Protein AF-A0A354WA05-F1 (afdb_monomer)

Structure (mmCIF, N/CA/C/O backbone):
data_AF-A0A354WA05-F1
#
_entry.id   AF-A0A354WA05-F1
#
loop_
_atom_site.group_PDB
_atom_site.id
_atom_site.type_symbol
_atom_site.label_atom_id
_atom_site.label_alt_id
_atom_site.label_comp_id
_atom_site.label_asym_id
_atom_site.label_entity_id
_atom_site.label_seq_id
_atom_site.pdbx_PDB_ins_code
_atom_site.Cartn_x
_atom_site.Cartn_y
_atom_site.Cartn_z
_atom_site.occupancy
_atom_site.B_iso_or_equiv
_atom_site.auth_seq_id
_atom_site.auth_comp_id
_atom_site.auth_asym_id
_atom_site.auth_atom_id
_atom_site.pdbx_PDB_model_num
ATOM 1 N N . MET A 1 1 ? -5.223 -1.784 -25.830 1.00 45.81 1 MET A N 1
ATOM 2 C CA . MET A 1 1 ? -5.588 -2.827 -24.853 1.00 45.81 1 MET A CA 1
ATOM 3 C C . MET A 1 1 ? -5.543 -2.154 -23.501 1.00 45.81 1 MET A C 1
ATOM 5 O O . MET A 1 1 ? -4.471 -1.699 -23.130 1.00 45.81 1 MET A O 1
ATOM 9 N N . GLU A 1 2 ? -6.689 -1.967 -22.850 1.00 51.62 2 GLU A N 1
ATOM 10 C CA . GLU A 1 2 ? -6.731 -1.411 -21.494 1.00 51.62 2 GLU A CA 1
ATOM 11 C C . GLU A 1 2 ? -5.985 -2.373 -20.568 1.00 51.62 2 GLU A C 1
ATOM 13 O O . GLU A 1 2 ? -6.400 -3.514 -20.371 1.00 51.62 2 GLU A O 1
ATOM 18 N N . THR A 1 3 ? -4.832 -1.952 -20.055 1.00 55.59 3 THR A N 1
ATOM 19 C CA . THR A 1 3 ? -4.166 -2.643 -18.954 1.00 55.59 3 THR A CA 1
ATOM 20 C C . THR A 1 3 ? -5.030 -2.439 -17.722 1.00 55.59 3 THR A C 1
ATOM 22 O O . THR A 1 3 ? -4.910 -1.428 -17.035 1.00 55.59 3 THR A O 1
ATOM 25 N N . MET A 1 4 ? -5.951 -3.370 -17.484 1.00 62.75 4 MET A N 1
ATOM 26 C CA . MET A 1 4 ? -6.675 -3.459 -16.224 1.00 62.75 4 MET A CA 1
ATOM 27 C C . MET A 1 4 ? -5.616 -3.585 -15.126 1.00 62.75 4 MET A C 1
ATOM 29 O O . MET A 1 4 ? -4.856 -4.552 -15.097 1.00 62.75 4 MET A O 1
ATOM 33 N N . LEU A 1 5 ? -5.488 -2.550 -14.294 1.00 69.69 5 LEU A N 1
ATOM 34 C CA . LEU A 1 5 ? -4.365 -2.419 -13.363 1.00 69.69 5 LEU A CA 1
ATOM 35 C C . LEU A 1 5 ? -4.407 -3.460 -12.229 1.00 69.69 5 LEU A C 1
ATOM 37 O O . LEU A 1 5 ? -3.446 -3.538 -11.477 1.00 69.69 5 LEU A O 1
ATOM 41 N N . ASN A 1 6 ? -5.476 -4.266 -12.125 1.00 78.38 6 ASN A N 1
ATOM 42 C CA . ASN A 1 6 ? -5.671 -5.357 -11.159 1.00 78.38 6 ASN A CA 1
ATOM 43 C C . ASN A 1 6 ? -5.120 -5.036 -9.762 1.00 78.38 6 ASN A C 1
ATOM 45 O O . ASN A 1 6 ? -4.439 -5.848 -9.143 1.00 78.38 6 ASN A O 1
ATOM 49 N N . ILE A 1 7 ? -5.383 -3.812 -9.305 1.00 84.62 7 ILE A N 1
ATOM 50 C CA . ILE A 1 7 ? -5.054 -3.369 -7.959 1.00 84.62 7 ILE A CA 1
ATOM 51 C C . ILE A 1 7 ? -6.210 -3.814 -7.072 1.00 84.62 7 ILE A C 1
ATOM 53 O O . ILE A 1 7 ? -7.359 -3.451 -7.329 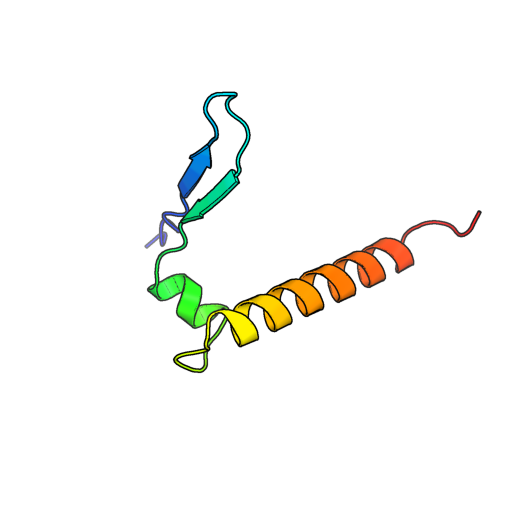1.00 84.62 7 ILE A O 1
ATOM 57 N N . GLU A 1 8 ? -5.905 -4.598 -6.046 1.00 88.00 8 GLU A N 1
ATOM 58 C CA . GLU A 1 8 ? -6.899 -5.096 -5.095 1.00 88.00 8 GLU A CA 1
ATOM 59 C C . GLU A 1 8 ? -6.644 -4.507 -3.711 1.00 88.00 8 GLU A C 1
ATOM 61 O O . GLU A 1 8 ? -5.501 -4.263 -3.330 1.00 88.00 8 GLU A O 1
ATOM 66 N N . TYR A 1 9 ? -7.707 -4.284 -2.943 1.00 88.75 9 TYR A N 1
ATOM 67 C CA . TYR A 1 9 ? -7.609 -3.809 -1.566 1.00 88.75 9 TYR A CA 1
ATOM 68 C C . TYR A 1 9 ? -7.955 -4.945 -0.615 1.00 88.75 9 TYR A C 1
ATOM 70 O O . TYR A 1 9 ? -9.001 -5.580 -0.745 1.00 88.75 9 TYR A O 1
ATOM 78 N N . LEU A 1 10 ? -7.081 -5.182 0.358 1.00 91.62 10 LEU A N 1
ATOM 79 C CA . LEU A 1 10 ? -7.381 -6.050 1.486 1.00 91.62 10 LEU A CA 1
ATOM 80 C C . LEU A 1 10 ? -8.106 -5.218 2.535 1.00 91.62 10 LEU A C 1
ATOM 82 O O . 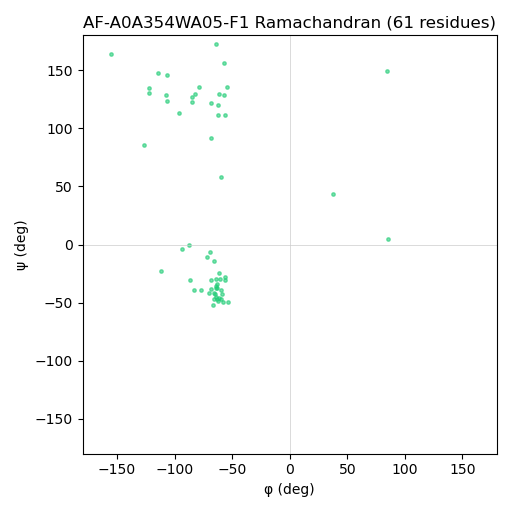LEU A 1 10 ? -7.618 -4.162 2.942 1.00 91.62 10 LEU A O 1
ATOM 86 N N . THR A 1 11 ? -9.266 -5.695 2.967 1.00 93.75 11 THR A N 1
ATOM 87 C CA . THR A 1 11 ? -10.085 -5.041 3.987 1.00 93.75 11 THR A CA 1
ATOM 88 C C . THR A 1 11 ? -10.010 -5.791 5.311 1.00 93.75 11 THR A C 1
ATOM 90 O O . THR A 1 11 ? -9.928 -7.021 5.334 1.00 93.75 11 THR A O 1
ATOM 93 N N . SER A 1 12 ? -10.071 -5.056 6.419 1.00 91.06 12 SER A N 1
ATOM 94 C CA . SER A 1 12 ? -10.269 -5.609 7.755 1.00 91.06 12 SER A CA 1
ATOM 95 C C . SER A 1 12 ? -11.643 -6.281 7.869 1.00 91.06 12 SER A C 1
ATOM 97 O O . SER A 1 12 ? -12.496 -6.172 6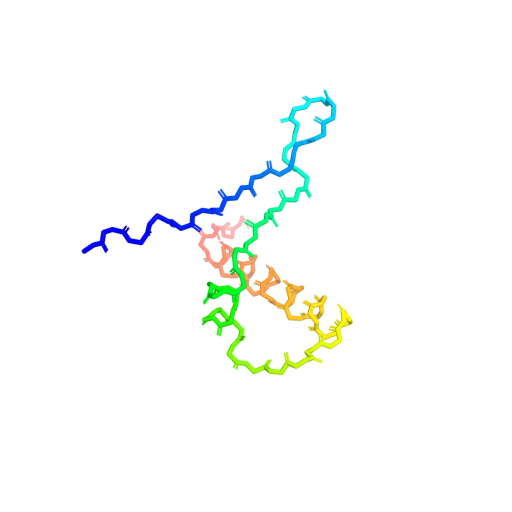.984 1.00 91.06 12 SER A O 1
ATOM 99 N N . GLN A 1 13 ? -11.879 -6.963 8.991 1.00 92.06 13 GLN A N 1
ATOM 100 C CA . GLN A 1 13 ? -13.193 -7.538 9.303 1.00 92.06 13 GLN A CA 1
ATOM 101 C C . GLN A 1 13 ? -14.288 -6.466 9.426 1.00 92.06 13 GLN A C 1
ATOM 103 O O . GLN A 1 13 ? -15.455 -6.760 9.177 1.00 92.06 13 GLN A O 1
ATOM 108 N N . ASP A 1 14 ? -13.897 -5.229 9.735 1.00 93.12 14 ASP A N 1
ATOM 109 C CA . ASP A 1 14 ? -14.782 -4.070 9.856 1.00 93.12 14 ASP A CA 1
ATOM 110 C C . ASP A 1 14 ? -15.012 -3.355 8.509 1.00 93.12 14 ASP A C 1
ATOM 112 O O . ASP A 1 14 ? -15.754 -2.377 8.434 1.00 93.12 14 ASP A O 1
ATOM 116 N N . GLY A 1 15 ? -14.398 -3.849 7.425 1.00 88.31 15 GLY A N 1
ATOM 117 C CA . GLY A 1 15 ? -14.534 -3.304 6.072 1.00 88.31 15 GLY A CA 1
ATOM 118 C C . GLY A 1 15 ? -13.586 -2.147 5.747 1.00 88.31 15 GLY A C 1
ATOM 119 O O . GLY A 1 15 ? -13.665 -1.590 4.653 1.00 88.31 15 GLY A O 1
ATOM 120 N N . GLU A 1 16 ? -12.671 -1.793 6.650 1.00 91.56 16 GLU A N 1
ATOM 121 C CA . GLU A 1 16 ? -11.673 -0.746 6.407 1.00 91.56 16 GLU A CA 1
ATOM 122 C C . GLU A 1 16 ? -10.524 -1.280 5.548 1.00 91.56 16 GLU A C 1
ATOM 124 O O . GLU A 1 16 ? -10.019 -2.373 5.789 1.00 91.56 16 GLU A O 1
ATOM 129 N N . ALA A 1 17 ? -10.085 -0.527 4.539 1.00 89.56 17 ALA A N 1
ATOM 130 C CA . ALA A 1 17 ? -8.943 -0.926 3.719 1.00 89.56 17 ALA A CA 1
ATOM 131 C C . ALA A 1 17 ? -7.646 -0.876 4.546 1.00 89.56 17 ALA A C 1
ATOM 133 O O . ALA A 1 17 ? -7.281 0.177 5.061 1.00 89.56 17 ALA A O 1
ATOM 134 N N . ILE A 1 18 ? -6.945 -2.007 4.644 1.00 93.06 18 ILE A N 1
ATOM 135 C CA . ILE A 1 18 ? -5.722 -2.156 5.454 1.00 93.06 18 ILE A CA 1
ATOM 136 C C . ILE A 1 18 ? -4.462 -2.365 4.617 1.00 93.06 18 ILE A C 1
ATOM 138 O O . ILE A 1 18 ? -3.362 -2.096 5.088 1.00 93.06 18 ILE A O 1
ATOM 142 N N . ALA A 1 19 ? -4.601 -2.853 3.385 1.00 88.50 19 ALA A N 1
ATOM 143 C CA . ALA A 1 19 ? -3.476 -3.035 2.479 1.00 88.50 19 ALA A CA 1
ATOM 144 C C . ALA A 1 19 ? -3.934 -3.008 1.020 1.00 88.50 19 ALA A C 1
ATOM 146 O O . ALA A 1 19 ? -5.117 -3.166 0.715 1.00 88.50 19 ALA A O 1
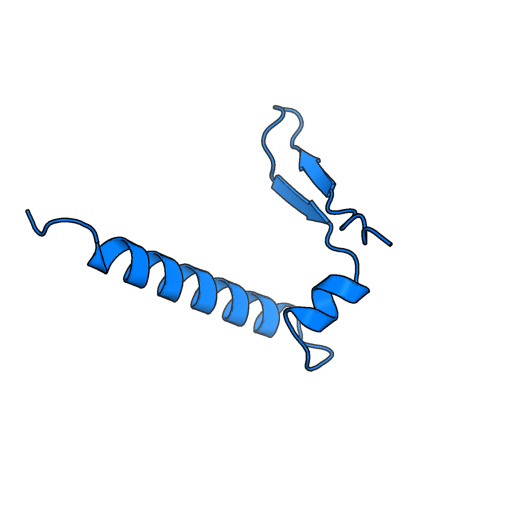ATOM 147 N N . VAL A 1 20 ? -2.971 -2.833 0.118 1.00 88.00 20 VAL A N 1
ATOM 148 C CA . VAL A 1 20 ? -3.173 -2.879 -1.328 1.00 88.00 20 VAL A CA 1
ATOM 149 C C . VAL A 1 20 ? -2.273 -3.952 -1.936 1.00 88.00 20 VAL A C 1
ATOM 151 O O . VAL A 1 20 ? -1.094 -4.054 -1.606 1.00 88.00 20 VAL A O 1
ATOM 154 N N . VAL A 1 21 ? -2.835 -4.763 -2.824 1.00 88.62 21 VAL A N 1
ATOM 155 C CA . VAL A 1 21 ? -2.110 -5.739 -3.632 1.00 88.62 21 VAL A CA 1
ATOM 156 C C . VAL A 1 21 ? -1.830 -5.092 -4.978 1.00 88.62 21 VAL A C 1
ATOM 158 O O . VAL A 1 21 ? -2.747 -4.805 -5.748 1.00 88.62 21 VAL A O 1
ATOM 161 N N . ILE A 1 22 ? -0.551 -4.842 -5.251 1.00 85.38 22 ILE A N 1
ATOM 162 C CA . ILE A 1 22 ? -0.088 -4.252 -6.507 1.00 85.38 22 ILE A CA 1
ATOM 163 C C . ILE A 1 22 ? 0.579 -5.357 -7.333 1.00 85.38 22 ILE A C 1
ATOM 165 O O . ILE A 1 22 ? 1.533 -5.979 -6.858 1.00 85.38 22 ILE A O 1
ATOM 169 N N . PRO A 1 23 ? 0.131 -5.610 -8.577 1.00 86.00 23 PRO A N 1
ATOM 170 C CA . PRO A 1 23 ? 0.813 -6.537 -9.469 1.00 86.00 23 PRO A CA 1
ATOM 171 C C . PRO A 1 23 ? 2.292 -6.180 -9.640 1.00 86.00 23 PRO A C 1
ATOM 173 O O . PRO A 1 23 ? 2.635 -5.026 -9.898 1.00 86.00 23 PRO A O 1
ATOM 176 N N . ILE A 1 24 ? 3.173 -7.183 -9.589 1.00 80.12 24 ILE A N 1
ATOM 177 C CA . ILE A 1 24 ? 4.634 -6.981 -9.620 1.00 80.12 24 ILE A CA 1
ATOM 178 C C . ILE A 1 24 ? 5.112 -6.184 -10.849 1.00 80.12 24 ILE A C 1
ATOM 180 O O . ILE A 1 24 ? 6.086 -5.443 -10.778 1.00 80.12 24 ILE A O 1
ATOM 184 N N . ALA A 1 25 ? 4.410 -6.299 -11.981 1.00 81.31 25 ALA A N 1
ATOM 185 C CA . ALA A 1 25 ? 4.719 -5.557 -13.202 1.00 81.31 25 ALA A CA 1
ATOM 186 C C . ALA A 1 25 ? 4.454 -4.046 -13.078 1.00 81.31 25 ALA A C 1
ATOM 188 O O . ALA A 1 25 ? 5.130 -3.263 -13.739 1.00 81.31 25 ALA A O 1
ATOM 189 N N . LEU A 1 26 ? 3.481 -3.642 -12.255 1.00 78.69 26 LEU A N 1
ATOM 190 C CA . LEU A 1 26 ? 3.210 -2.238 -11.931 1.00 78.69 26 LEU A CA 1
ATOM 191 C C . LEU A 1 26 ? 4.124 -1.755 -10.809 1.00 78.69 26 LEU A C 1
ATOM 193 O O . LEU A 1 26 ? 4.657 -0.654 -10.888 1.00 78.69 26 LEU A O 1
ATOM 197 N N . TRP A 1 27 ? 4.367 -2.607 -9.813 1.00 78.06 27 TRP A N 1
ATOM 198 C CA . TRP A 1 27 ? 5.312 -2.330 -8.735 1.00 78.06 27 TRP A CA 1
ATOM 199 C C . TRP A 1 27 ? 6.699 -1.948 -9.268 1.00 78.06 27 TRP A C 1
ATOM 201 O O . TRP A 1 27 ? 7.221 -0.889 -8.941 1.00 78.06 27 TRP A O 1
ATOM 211 N N . ARG A 1 28 ? 7.231 -2.746 -10.201 1.00 75.25 28 ARG A N 1
ATOM 212 C CA . ARG A 1 28 ? 8.516 -2.496 -10.876 1.00 75.25 28 ARG A CA 1
ATOM 213 C C . ARG A 1 28 ? 8.537 -1.255 -11.773 1.00 75.25 28 ARG A C 1
ATOM 215 O O . ARG A 1 28 ? 9.602 -0.852 -12.207 1.00 75.25 28 ARG A O 1
ATOM 222 N N . GLN A 1 29 ? 7.390 -0.671 -12.116 1.00 75.81 29 GLN A N 1
ATOM 223 C CA . GLN A 1 29 ? 7.351 0.611 -12.836 1.00 75.81 29 GLN A CA 1
ATOM 224 C C . GLN A 1 29 ? 7.400 1.800 -11.874 1.00 75.81 29 GLN A C 1
ATOM 226 O O . GLN A 1 29 ? 7.909 2.854 -12.241 1.00 75.81 29 GLN A O 1
ATOM 231 N N . LEU A 1 30 ? 6.862 1.632 -10.663 1.00 68.88 30 LEU A N 1
ATOM 232 C CA . LEU A 1 30 ? 6.895 2.645 -9.607 1.00 68.88 30 LEU A CA 1
ATOM 233 C C . LEU A 1 30 ? 8.268 2.701 -8.932 1.00 68.88 30 LEU A C 1
ATOM 235 O O . LEU A 1 30 ? 8.762 3.784 -8.640 1.00 68.88 30 LEU A O 1
ATOM 239 N N . LEU A 1 31 ? 8.876 1.533 -8.723 1.00 69.75 31 LEU A N 1
ATOM 240 C CA . LEU A 1 31 ? 10.190 1.358 -8.115 1.00 69.75 31 LEU A CA 1
ATOM 241 C C . LEU A 1 31 ? 11.044 0.512 -9.075 1.00 69.75 31 LEU A C 1
ATOM 243 O O . LEU A 1 31 ? 11.019 -0.718 -8.999 1.00 69.75 31 LEU A O 1
ATOM 247 N N . PRO A 1 32 ? 11.703 1.155 -10.059 1.00 62.78 32 PRO A N 1
ATOM 248 C CA . PRO A 1 32 ? 12.393 0.465 -11.148 1.00 62.78 32 PRO A CA 1
ATOM 249 C C . PRO A 1 32 ? 13.680 -0.260 -10.747 1.00 62.78 32 PRO A C 1
ATOM 251 O O . PRO A 1 32 ? 14.161 -1.068 -11.541 1.00 62.78 32 PRO A O 1
ATOM 254 N N . ASP A 1 33 ? 14.196 -0.038 -9.537 1.00 62.22 33 ASP A N 1
ATOM 255 C CA . ASP A 1 33 ? 15.449 -0.624 -9.072 1.00 62.22 33 ASP A CA 1
ATOM 256 C C . ASP A 1 33 ? 15.284 -1.456 -7.789 1.00 62.22 33 ASP A C 1
ATOM 258 O O . ASP A 1 33 ? 14.748 -0.992 -6.786 1.00 62.22 33 ASP A O 1
ATOM 262 N N . GLU A 1 34 ? 15.846 -2.666 -7.888 1.00 58.38 34 GLU A N 1
ATOM 263 C CA . GLU A 1 34 ? 16.388 -3.539 -6.838 1.00 58.38 34 GLU A CA 1
ATOM 264 C C . GLU A 1 34 ? 15.453 -4.468 -6.045 1.00 58.38 34 GLU A C 1
ATOM 266 O O . GLU A 1 34 ? 14.275 -4.225 -5.785 1.00 58.38 34 GLU A O 1
ATOM 271 N N . GLU A 1 35 ? 16.052 -5.591 -5.638 1.00 58.00 35 GLU A N 1
ATOM 272 C CA . GLU A 1 35 ? 15.679 -6.403 -4.479 1.00 58.00 35 GLU A CA 1
ATOM 273 C C . GLU A 1 35 ? 15.780 -5.555 -3.196 1.00 58.00 35 GLU A C 1
ATOM 275 O O . GLU A 1 35 ? 16.549 -5.870 -2.292 1.00 58.00 35 GLU A O 1
ATOM 280 N N . S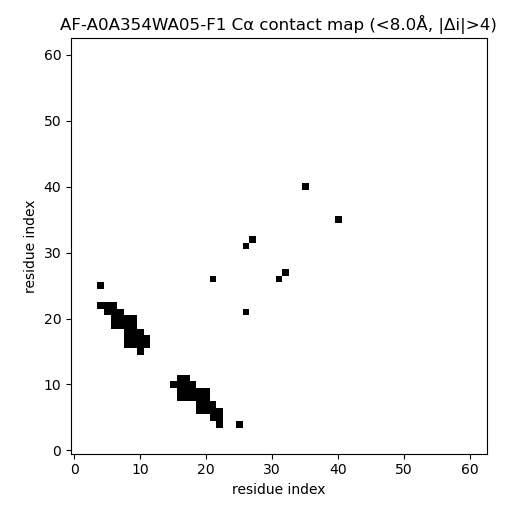ER A 1 36 ? 15.049 -4.441 -3.127 1.00 58.28 36 SER A N 1
ATOM 281 C CA . SER A 1 36 ? 15.080 -3.553 -1.974 1.00 58.28 36 SER A CA 1
ATOM 282 C C . SER A 1 36 ? 14.599 -4.334 -0.761 1.00 58.28 36 SER A C 1
ATOM 284 O O . SER A 1 36 ? 13.553 -4.999 -0.787 1.00 58.28 36 SER A O 1
ATOM 286 N N . SER A 1 37 ? 15.384 -4.275 0.305 1.00 68.19 37 SER A N 1
ATOM 287 C CA . SER A 1 37 ? 14.982 -4.836 1.585 1.00 68.19 37 SER A CA 1
ATOM 288 C C . SER A 1 37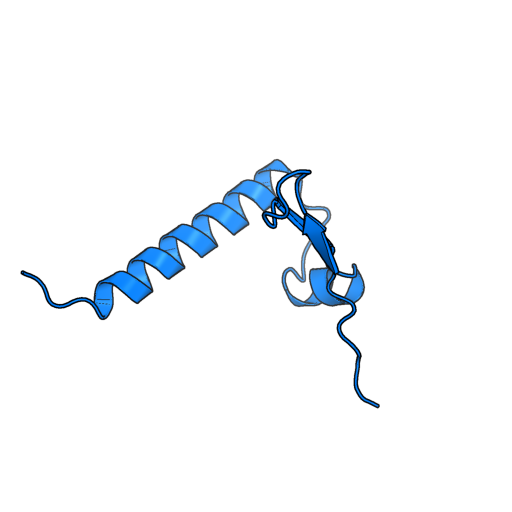 ? 13.662 -4.201 2.044 1.00 68.19 37 SER A C 1
ATOM 290 O O . SER A 1 37 ? 13.304 -3.089 1.651 1.00 68.19 37 SER A O 1
ATOM 292 N N . LEU A 1 38 ? 12.911 -4.903 2.899 1.00 67.19 38 LEU A N 1
ATOM 293 C CA . LEU A 1 38 ? 11.674 -4.355 3.471 1.00 67.19 38 LEU A CA 1
ATOM 294 C C . LEU A 1 38 ? 11.929 -3.019 4.202 1.00 67.19 38 LEU A C 1
ATOM 296 O O . LEU A 1 38 ? 11.037 -2.179 4.268 1.00 67.19 38 LEU A O 1
ATOM 300 N N . GLU A 1 39 ? 13.144 -2.837 4.721 1.00 73.19 39 GLU A N 1
ATOM 301 C CA . GLU A 1 39 ? 13.620 -1.619 5.380 1.00 73.19 39 GLU A CA 1
ATOM 302 C C . GLU A 1 39 ? 13.734 -0.446 4.399 1.00 73.19 39 GLU A C 1
ATOM 304 O O . GLU A 1 39 ? 13.103 0.584 4.613 1.00 73.19 39 GLU A O 1
ATOM 309 N N . GLU A 1 40 ? 14.427 -0.632 3.273 1.00 70.12 40 GLU A N 1
ATOM 310 C CA . GLU A 1 40 ? 14.55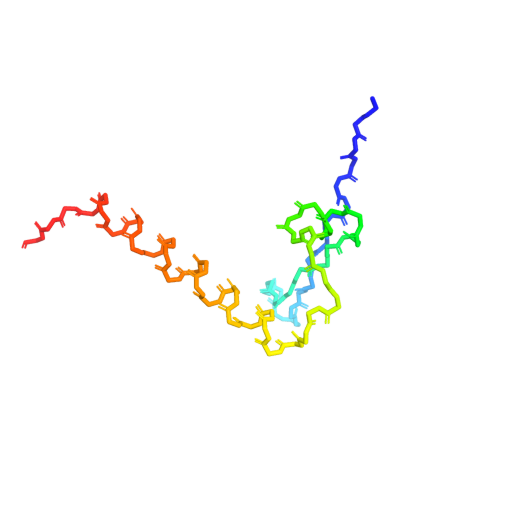7 0.400 2.230 1.00 70.12 40 GLU A CA 1
ATOM 311 C C . GLU A 1 40 ? 13.205 0.757 1.604 1.00 70.12 40 GLU A C 1
ATOM 313 O O . GLU A 1 40 ? 12.947 1.914 1.269 1.00 70.12 40 GLU A O 1
ATOM 318 N N . LEU A 1 41 ? 12.306 -0.226 1.482 1.00 75.12 41 LEU A N 1
ATOM 319 C CA . LEU A 1 41 ? 10.941 0.041 1.049 1.00 75.12 41 LEU A CA 1
ATOM 320 C C . LEU A 1 41 ? 10.174 0.895 2.070 1.00 75.12 41 LEU A C 1
ATOM 322 O O . LEU A 1 41 ? 9.431 1.795 1.677 1.00 75.12 41 LEU A O 1
ATOM 326 N N . GLY A 1 42 ? 10.340 0.608 3.362 1.00 74.44 42 GLY A N 1
ATOM 327 C CA . GLY A 1 42 ? 9.759 1.399 4.443 1.00 74.44 42 GLY A CA 1
ATOM 328 C C . GLY A 1 42 ? 10.220 2.853 4.381 1.00 74.44 42 GLY A C 1
ATOM 329 O O . GLY A 1 42 ? 9.379 3.749 4.340 1.00 74.44 42 GLY A O 1
ATOM 330 N N . GLU A 1 43 ? 11.531 3.073 4.264 1.00 77.06 43 GLU A N 1
ATOM 331 C CA . GLU A 1 43 ? 12.122 4.411 4.141 1.00 77.06 43 GLU A CA 1
ATOM 332 C C . GLU A 1 43 ? 11.598 5.158 2.907 1.00 77.06 43 GLU A C 1
ATOM 334 O O . GLU A 1 43 ? 11.145 6.297 3.017 1.00 77.06 43 GLU A O 1
ATOM 339 N N . ALA A 1 44 ? 11.555 4.507 1.739 1.00 73.12 44 ALA A N 1
ATOM 340 C CA . ALA A 1 44 ? 11.051 5.131 0.515 1.00 73.12 44 ALA A CA 1
ATOM 341 C C . ALA A 1 44 ? 9.563 5.524 0.614 1.00 73.12 44 ALA A C 1
ATOM 343 O O . ALA A 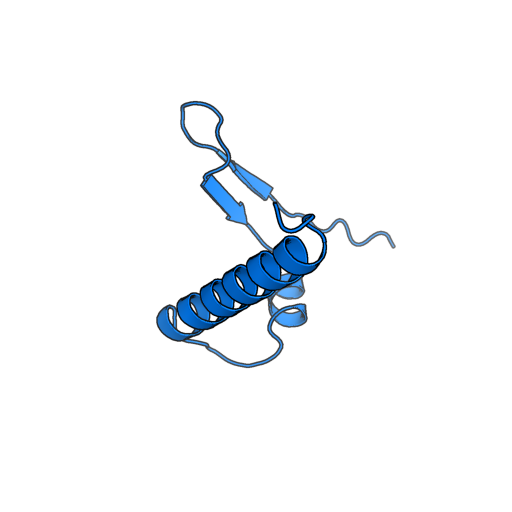1 44 ? 9.149 6.566 0.092 1.00 73.12 44 ALA A O 1
ATOM 344 N N . VAL A 1 45 ? 8.742 4.703 1.281 1.00 75.81 45 VAL A N 1
ATOM 345 C CA . VAL A 1 45 ? 7.322 5.004 1.517 1.00 75.81 45 VAL A CA 1
ATOM 346 C C . VAL A 1 45 ? 7.161 6.145 2.520 1.00 75.81 45 VAL A C 1
ATOM 348 O O . VAL A 1 45 ? 6.322 7.025 2.298 1.00 75.81 45 VAL A O 1
ATOM 351 N N . GLU A 1 46 ? 7.951 6.164 3.594 1.00 76.94 46 GLU A N 1
ATOM 352 C CA . GLU A 1 46 ? 7.946 7.252 4.576 1.00 76.94 46 GLU A CA 1
ATOM 353 C C . GLU A 1 46 ? 8.354 8.580 3.934 1.00 76.94 46 GLU A C 1
ATOM 355 O O . GLU A 1 46 ? 7.610 9.559 4.041 1.00 76.94 46 GLU A O 1
ATOM 360 N N . ASP A 1 47 ? 9.451 8.598 3.177 1.00 78.25 47 ASP A N 1
ATOM 361 C CA . ASP A 1 47 ? 9.919 9.778 2.450 1.00 78.25 47 ASP A CA 1
ATOM 362 C C . ASP A 1 47 ? 8.870 10.286 1.460 1.00 78.25 47 ASP A C 1
ATOM 364 O O . ASP A 1 47 ? 8.612 11.492 1.370 1.00 78.25 47 ASP A O 1
ATOM 368 N N . TYR A 1 48 ? 8.212 9.385 0.726 1.00 72.69 48 TYR A N 1
ATOM 369 C CA . TYR A 1 48 ? 7.121 9.762 -0.168 1.00 72.69 48 TYR A CA 1
ATOM 370 C C . TYR A 1 48 ? 5.952 10.403 0.596 1.00 72.69 48 TYR A C 1
ATOM 372 O O . TYR A 1 48 ? 5.445 11.454 0.188 1.00 72.69 48 TYR A O 1
ATOM 380 N N . CYS A 1 49 ? 5.529 9.806 1.715 1.00 73.75 49 CYS A N 1
ATOM 381 C CA . CYS A 1 49 ? 4.425 10.318 2.528 1.00 73.75 49 CYS A CA 1
ATOM 382 C C . CYS A 1 49 ? 4.752 11.677 3.158 1.00 73.75 49 CYS A C 1
ATOM 384 O O . CYS A 1 49 ? 3.919 12.585 3.116 1.00 73.75 49 CYS A O 1
ATOM 386 N N . LEU A 1 50 ? 5.966 11.843 3.686 1.00 76.81 50 LEU A N 1
ATOM 387 C CA . LEU A 1 50 ? 6.442 13.098 4.270 1.00 76.81 50 LEU A CA 1
ATOM 388 C C . LEU A 1 50 ? 6.502 14.209 3.220 1.00 76.81 50 LEU A C 1
ATOM 390 O O . LEU A 1 50 ? 5.963 15.297 3.432 1.00 76.81 50 LEU A O 1
ATOM 394 N N . ASN A 1 51 ? 7.071 13.916 2.050 1.00 73.50 51 ASN A N 1
ATOM 395 C CA . ASN A 1 51 ? 7.129 14.871 0.948 1.00 73.50 51 ASN A CA 1
ATOM 396 C C . ASN A 1 51 ? 5.733 15.241 0.431 1.00 73.50 51 ASN A C 1
ATOM 398 O O . ASN A 1 51 ? 5.481 16.400 0.092 1.00 73.50 51 ASN A O 1
ATOM 402 N N . LYS A 1 52 ? 4.798 14.287 0.380 1.00 71.31 52 LYS A N 1
ATOM 403 C CA . LYS A 1 52 ? 3.409 14.558 -0.004 1.00 71.31 52 LYS A CA 1
ATOM 404 C C . LYS A 1 52 ? 2.704 15.445 1.023 1.00 71.31 52 LYS A C 1
ATOM 406 O O . LYS A 1 52 ? 2.113 16.447 0.630 1.00 71.31 52 LYS A O 1
ATOM 411 N N . ALA A 1 53 ? 2.834 15.139 2.314 1.00 70.25 53 ALA A N 1
ATOM 412 C CA . ALA A 1 53 ? 2.273 15.950 3.393 1.00 70.25 53 ALA A CA 1
ATOM 413 C C . ALA A 1 53 ? 2.831 17.383 3.377 1.00 70.25 53 ALA A C 1
ATOM 415 O O . ALA A 1 53 ? 2.083 18.344 3.545 1.00 70.25 53 ALA A O 1
ATOM 416 N N . MET A 1 54 ? 4.127 17.545 3.092 1.00 72.00 54 MET A N 1
ATOM 417 C CA . MET A 1 54 ? 4.733 18.863 2.906 1.00 72.00 54 MET A CA 1
ATOM 418 C C . MET A 1 54 ? 4.159 19.602 1.692 1.00 72.00 54 MET A C 1
ATOM 420 O O . MET A 1 54 ? 3.818 20.774 1.812 1.00 72.00 54 MET A O 1
ATOM 424 N N . ASN A 1 55 ? 4.003 18.942 0.542 1.00 65.50 55 ASN A N 1
ATOM 425 C CA . ASN A 1 55 ? 3.407 19.557 -0.651 1.00 65.50 55 ASN A CA 1
ATOM 426 C C . ASN A 1 55 ? 1.931 19.944 -0.452 1.00 65.50 55 ASN A C 1
ATOM 428 O O . ASN A 1 55 ? 1.481 20.969 -0.966 1.00 65.50 55 ASN A O 1
ATOM 432 N N . GLU A 1 56 ? 1.171 19.153 0.301 1.00 64.81 56 GLU A N 1
ATOM 433 C CA . GLU A 1 56 ? -0.210 19.480 0.668 1.00 64.81 56 GLU A CA 1
ATOM 434 C C . GLU A 1 56 ? -0.253 20.672 1.635 1.00 64.81 56 GLU A C 1
ATOM 436 O O . GLU A 1 56 ? -1.075 21.574 1.457 1.00 64.81 56 GLU A O 1
ATOM 441 N N . ALA A 1 57 ? 0.704 20.748 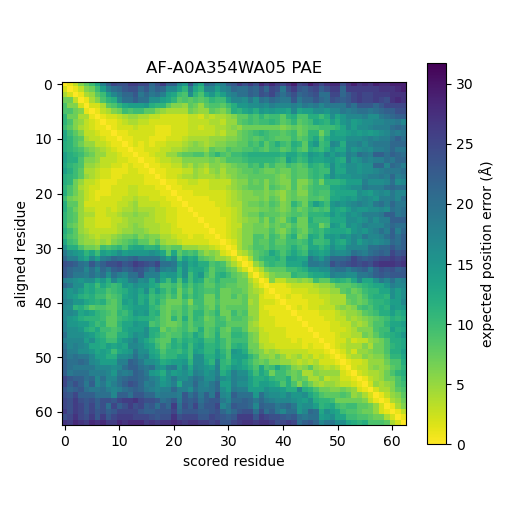2.567 1.00 63.09 57 ALA A N 1
ATOM 442 C CA . ALA A 1 57 ? 0.837 21.864 3.496 1.00 63.09 57 ALA A CA 1
ATOM 443 C C . ALA A 1 57 ? 1.157 23.206 2.804 1.00 63.09 57 ALA A C 1
ATOM 445 O O . ALA A 1 57 ? 0.728 24.257 3.284 1.00 63.09 57 ALA A O 1
ATOM 446 N N . VAL A 1 58 ? 1.847 23.193 1.652 1.00 61.59 58 VAL A N 1
ATOM 447 C CA . VAL A 1 58 ? 2.108 24.408 0.846 1.00 61.59 58 VAL A CA 1
ATOM 448 C C . VAL A 1 58 ? 0.808 25.079 0.381 1.00 61.59 58 VAL A C 1
ATOM 450 O O . VAL A 1 58 ? 0.770 26.297 0.225 1.00 61.59 58 VAL A O 1
ATOM 453 N N . ASN A 1 59 ? -0.266 24.309 0.180 1.00 59.28 59 ASN A N 1
ATOM 454 C CA . ASN A 1 59 ? -1.552 24.829 -0.295 1.00 59.28 59 ASN A CA 1
ATOM 455 C C . ASN A 1 59 ? -2.533 25.172 0.835 1.00 59.28 59 ASN A C 1
ATOM 457 O O . ASN A 1 59 ? -3.617 25.695 0.567 1.00 59.28 59 ASN A O 1
ATOM 461 N N . THR A 1 60 ? -2.178 24.905 2.092 1.00 58.72 60 THR A N 1
ATOM 462 C CA . THR A 1 60 ? -2.981 25.344 3.237 1.00 58.72 60 THR A CA 1
ATOM 463 C C . THR A 1 60 ? -2.670 26.800 3.583 1.00 58.72 60 THR A C 1
ATOM 465 O O . THR A 1 60 ? -1.499 27.149 3.744 1.00 58.72 60 THR A O 1
ATOM 468 N N . PRO A 1 61 ? -3.692 27.665 3.735 1.00 58.09 61 PRO A N 1
ATOM 469 C CA . PRO A 1 61 ? -3.492 29.018 4.233 1.00 58.09 61 PRO A CA 1
ATOM 470 C C . PRO A 1 61 ? -2.812 28.961 5.600 1.00 58.09 61 PRO A C 1
ATOM 472 O O . PRO A 1 61 ? -3.283 28.259 6.495 1.00 58.09 61 PRO A O 1
ATOM 475 N N . LEU A 1 62 ? -1.717 29.701 5.762 1.00 64.19 62 LEU A N 1
ATOM 476 C CA . LEU A 1 62 ? -1.155 29.950 7.084 1.00 64.19 62 LEU A CA 1
ATOM 477 C C . LEU A 1 62 ? -2.211 30.723 7.889 1.00 64.19 62 LEU A C 1
ATOM 479 O O . LEU A 1 62 ? -2.653 31.785 7.446 1.00 64.19 62 LEU A O 1
ATOM 483 N N . LEU A 1 63 ? -2.652 30.139 9.006 1.00 62.94 63 LEU A N 1
ATOM 484 C CA . LEU A 1 63 ? -3.544 30.784 9.976 1.00 62.94 63 LEU A CA 1
ATOM 485 C C . LEU A 1 63 ? -2.874 32.005 10.614 1.00 62.94 63 LEU A C 1
ATOM 487 O O . LEU A 1 63 ? -1.673 31.904 10.954 1.00 62.94 63 LEU A O 1
#

Solvent-accessible surface area (backbone atoms only — not comparable to full-atom values): 4048 Å² total; per-residue (Å²): 129,85,77,76,72,71,68,44,72,45,57,46,97,86,66,47,78,74,48,73,47,66,45,67,79,57,47,44,68,77,51,76,70,76,93,61,49,74,62,57,50,48,51,54,50,49,53,51,51,53,53,48,53,52,58,55,51,72,74,49,79,84,128

Radius of gyration: 15.73 Å; Cα contacts (8 Å, |Δi|>4): 31; chains: 1; bounding box: 31×38×35 Å

pLDDT: mean 74.15, std 11.77, range [45.81, 93.75]

Sequence (63 aa):
METMLNIEYLTSQDGEAIAVVIPIALWRQLLPDEESSLEELGEAVEDYCLNKAMNEAVNTPLL

Secondary structure (DSSP, 8-state):
-------EEEE-TTS-EEEEE--HHHHHHHS-S----HHHHHHHHHHHHHHHHHHHHHTSPP-

Nearest PDB structures (foldseek):
  1o50-assembly1_A-2  TM=5.489E-01  e=1.686E+00  Thermotoga maritima
  3ocm-assembly1_A  TM=5.079E-01  e=2.568E+00  Bordetella parapertussis
  6iwj-assembly1_B  TM=4.030E-01  e=3.401E+00  Methanopyrus kandleri AV19
  7qh7-assembly1_a  TM=2.356E-01  e=4.198E+00  Homo sapiens

Foldseek 3Di:
DPPPQPKDFDADPVRHGDDIDGPVVVVCVVVVDDPDDPVNVVVVVVVVVVVVVVVVVVPDDDD

Mean predicted aligned error: 11.13 Å